Protein AF-A0A5P9J690-F1 (afdb_monomer_lite)

Sequence (125 aa):
MQFLRSREFQKDAHAGKEVNTLTPADIEIADGTVKIDKDRFNFRDVIVASINNDTVKGDGVGGSALFKTREFLTNGRMIQKVYKATFNEEAAVKMNDIGREIVDAGGSVKITSINDMAFRRAFFR

Foldseek 3Di:
DDDDDDPDDPPPPPPDPPQPADELVQWDDDDQKIGHNPDIDGLLFWAEKEWAQQCPDPPQWRAKMKTWGWDQDPVRDIDIDIDIHTHGVNCNVVVVVSQVSSVVSVHHYHYHHDDRVVVCVVRVD

pLDDT: mean 79.37, std 18.01, range [33.75, 93.81]

Secondary structure (DSSP, 8-state):
--------------------EEPGGGEEEETTEEEETTEEEEGGGEEEEEEE----TTSS--EEEEEEEEEEPTTS-EEEEEEEEEE-HHHHHHHHHHHHHHHHTT-EEEEE-S-HHHHHHHH--

Radius of gyration: 19.11 Å; chains: 1; bounding box: 26×69×55 Å

Structure (mmCIF, N/CA/C/O backbone):
data_AF-A0A5P9J690-F1
#
_entry.id   AF-A0A5P9J690-F1
#
loop_
_atom_site.group_PDB
_atom_site.id
_atom_site.type_symbol
_atom_site.label_atom_id
_atom_site.label_alt_id
_atom_site.label_comp_id
_atom_site.label_asym_id
_atom_site.label_entity_id
_atom_site.label_seq_id
_atom_site.pdbx_PDB_ins_code
_atom_site.Cartn_x
_atom_site.Cartn_y
_atom_site.Cartn_z
_atom_site.occupancy
_atom_site.B_iso_or_equiv
_atom_site.auth_seq_id
_atom_site.auth_comp_id
_atom_site.auth_asym_id
_atom_site.auth_atom_id
_atom_site.pdbx_PDB_model_num
ATOM 1 N N . MET A 1 1 ? 0.119 56.457 30.284 1.00 41.34 1 MET A N 1
ATOM 2 C CA . MET A 1 1 ? -0.563 56.133 29.012 1.00 41.34 1 MET A CA 1
ATOM 3 C C . MET A 1 1 ? 0.293 55.142 28.234 1.00 41.34 1 MET A C 1
ATOM 5 O O . MET A 1 1 ? 1.497 55.340 28.225 1.00 41.34 1 MET A O 1
ATOM 9 N N . GLN A 1 2 ? -0.358 54.153 27.598 1.00 46.19 2 GLN A N 1
ATOM 10 C CA . GLN A 1 2 ? 0.151 53.134 26.646 1.00 46.19 2 GLN A CA 1
ATOM 11 C C . GLN A 1 2 ? 0.963 51.979 27.274 1.00 46.19 2 GLN A C 1
ATOM 13 O O . GLN A 1 2 ? 2.082 52.175 27.720 1.00 46.19 2 GLN A O 1
ATOM 18 N N . PHE A 1 3 ? 0.367 50.822 27.595 1.00 39.38 3 PHE A N 1
ATOM 19 C CA . PHE A 1 3 ? -0.167 49.706 26.776 1.00 39.38 3 PHE A CA 1
ATOM 20 C C . PHE A 1 3 ? 0.879 48.826 26.060 1.00 39.38 3 PHE A C 1
ATOM 22 O O . PHE A 1 3 ? 1.486 49.243 25.085 1.00 39.38 3 PHE A O 1
ATOM 29 N N . LEU A 1 4 ? 0.910 47.560 26.515 1.00 43.59 4 LEU A N 1
ATOM 30 C CA . LEU A 1 4 ? 1.039 46.299 25.761 1.00 43.59 4 LEU A CA 1
ATOM 31 C C . LEU A 1 4 ? 2.299 46.066 24.903 1.00 43.59 4 LEU A C 1
ATOM 33 O O . LEU A 1 4 ? 2.483 46.666 23.852 1.00 43.59 4 LEU A O 1
ATOM 37 N N . ARG A 1 5 ? 3.030 44.991 25.216 1.00 43.19 5 ARG A N 1
ATOM 38 C CA . ARG A 1 5 ? 2.822 43.678 24.567 1.00 43.19 5 ARG A CA 1
ATOM 39 C C . ARG A 1 5 ? 3.789 42.650 25.155 1.00 43.19 5 ARG A C 1
ATOM 41 O O . ARG A 1 5 ? 4.985 42.669 24.873 1.00 43.19 5 ARG A O 1
ATOM 48 N N . SER A 1 6 ? 3.237 41.726 25.935 1.00 46.75 6 SER A N 1
ATOM 49 C CA . SER A 1 6 ? 3.821 40.406 26.150 1.00 46.75 6 SER A CA 1
ATOM 50 C C . SER A 1 6 ? 4.118 39.809 24.775 1.00 46.75 6 SER A C 1
ATOM 52 O O . SER A 1 6 ? 3.198 39.600 23.987 1.00 46.75 6 SER A O 1
ATOM 54 N N . ARG A 1 7 ? 5.395 39.607 24.437 1.00 45.12 7 ARG A N 1
ATOM 55 C CA . ARG A 1 7 ? 5.755 38.826 23.252 1.00 45.12 7 ARG A CA 1
ATOM 56 C C . ARG A 1 7 ? 5.465 37.373 23.584 1.00 45.12 7 ARG A C 1
ATOM 58 O O . ARG A 1 7 ? 6.256 36.704 24.242 1.00 45.12 7 ARG A O 1
ATOM 65 N N . GLU A 1 8 ? 4.273 36.952 23.186 1.00 40.25 8 GLU A N 1
ATOM 66 C CA . GLU A 1 8 ? 3.874 35.560 23.113 1.00 40.25 8 GLU A CA 1
ATOM 67 C C . GLU A 1 8 ? 4.949 34.759 22.375 1.00 40.25 8 GLU A C 1
ATOM 69 O O . GLU A 1 8 ? 5.434 35.135 21.306 1.00 40.25 8 GLU A O 1
ATOM 74 N N . PHE A 1 9 ? 5.318 33.646 22.998 1.00 39.66 9 PHE A N 1
ATOM 75 C CA . PHE A 1 9 ? 5.980 32.518 22.375 1.00 39.66 9 PHE A CA 1
ATOM 76 C C . PHE A 1 9 ? 5.156 32.075 21.155 1.00 39.66 9 PHE A C 1
ATOM 78 O O . PHE A 1 9 ? 4.243 31.268 21.286 1.00 39.66 9 PHE A O 1
ATOM 85 N N . GLN A 1 10 ? 5.493 32.544 19.958 1.00 36.06 10 GLN A N 1
ATOM 86 C CA . GLN A 1 10 ? 5.217 31.768 18.754 1.00 36.06 10 GLN A CA 1
ATOM 87 C C . GLN A 1 10 ? 6.458 30.930 18.476 1.00 36.06 10 GLN A C 1
ATOM 89 O O . GLN A 1 10 ? 7.377 31.313 17.760 1.00 36.06 10 GLN A O 1
ATOM 94 N N . LYS A 1 11 ? 6.511 29.773 19.144 1.00 40.69 11 LYS A N 1
ATOM 95 C CA . LYS A 1 11 ? 7.210 28.627 18.575 1.00 40.69 11 LYS A CA 1
ATOM 96 C C . LYS A 1 11 ? 6.406 28.261 17.337 1.00 40.69 11 LYS A C 1
ATOM 98 O O . LYS A 1 11 ? 5.339 27.669 17.475 1.00 40.69 11 LYS A O 1
ATOM 103 N N . ASP A 1 12 ? 6.929 28.588 16.163 1.00 34.69 12 ASP A N 1
ATOM 104 C CA . ASP A 1 12 ? 6.551 27.951 14.905 1.00 34.69 12 ASP A CA 1
ATOM 105 C C . ASP A 1 12 ? 6.934 26.466 14.973 1.00 34.69 12 ASP A C 1
ATOM 107 O O . ASP A 1 12 ? 7.892 25.983 14.370 1.00 34.69 12 ASP A O 1
ATOM 111 N N . ALA A 1 13 ? 6.189 25.720 15.781 1.00 35.06 13 ALA A N 1
ATOM 112 C CA . ALA A 1 13 ? 6.099 24.288 15.676 1.00 35.06 13 ALA A CA 1
ATOM 113 C C . ALA A 1 13 ? 5.139 24.016 14.519 1.00 35.06 13 ALA A C 1
ATOM 115 O O . ALA A 1 13 ? 3.968 23.713 14.724 1.00 35.06 13 ALA A O 1
ATOM 116 N N . HIS A 1 14 ? 5.650 24.055 13.289 1.00 34.34 14 HIS A N 1
ATOM 117 C CA . HIS A 1 14 ? 5.053 23.305 12.181 1.00 34.34 14 HIS A CA 1
ATOM 118 C C . HIS A 1 14 ? 5.256 21.789 12.401 1.00 34.34 14 HIS A C 1
ATOM 120 O O . HIS A 1 14 ? 5.758 21.062 11.547 1.00 34.34 14 HIS A O 1
AT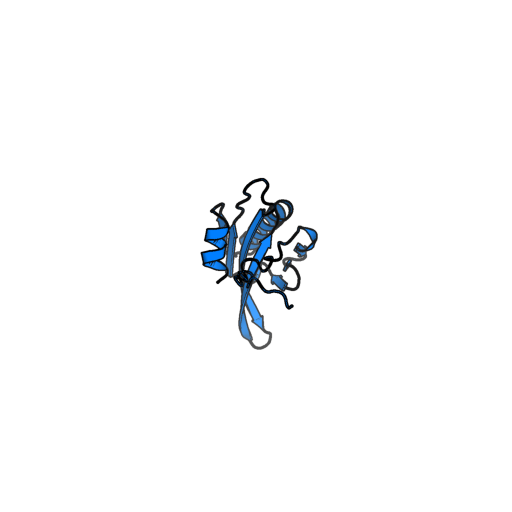OM 126 N N . ALA A 1 15 ? 4.881 21.311 13.588 1.00 38.03 15 ALA A N 1
ATOM 127 C CA . ALA A 1 15 ? 4.658 19.919 13.910 1.00 38.03 15 ALA A CA 1
ATOM 128 C C . ALA A 1 15 ? 3.164 19.669 13.693 1.00 38.03 15 ALA A C 1
ATOM 130 O O . ALA A 1 15 ? 2.344 20.091 14.500 1.00 38.03 15 ALA A O 1
ATOM 131 N N . GLY A 1 16 ? 2.821 19.021 12.582 1.00 33.75 16 GLY A N 1
ATOM 132 C CA . GLY A 1 16 ? 1.442 18.621 12.303 1.00 33.75 16 GLY A CA 1
ATOM 133 C C . GLY A 1 16 ? 0.869 19.187 11.012 1.00 33.75 16 GLY A C 1
ATOM 134 O O . GLY A 1 16 ? -0.242 19.699 11.014 1.00 33.75 16 GLY A O 1
ATOM 135 N N . LYS A 1 17 ? 1.569 19.035 9.877 1.00 35.53 17 LYS A N 1
ATOM 136 C CA . LYS A 1 17 ? 0.802 18.756 8.655 1.00 35.53 17 LYS A CA 1
ATOM 137 C C . LYS A 1 17 ? 0.048 17.461 8.950 1.00 35.53 17 LYS A C 1
ATOM 139 O O . LYS A 1 17 ? 0.706 16.436 9.128 1.00 35.53 17 LYS A O 1
ATOM 144 N N . GLU A 1 18 ? -1.275 17.536 9.083 1.00 44.22 18 GLU A N 1
ATOM 145 C CA . GLU A 1 18 ? -2.149 16.365 9.050 1.00 44.22 18 GLU A CA 1
ATOM 146 C C . GLU A 1 18 ? -1.671 15.487 7.896 1.00 44.22 18 GLU A C 1
ATOM 148 O O . GLU A 1 18 ? -1.675 15.891 6.731 1.00 44.22 18 GLU A O 1
ATOM 153 N N . VAL A 1 19 ? -1.126 14.320 8.227 1.00 52.81 19 VAL A N 1
ATOM 154 C CA . VAL A 1 19 ? -0.877 13.313 7.208 1.00 52.81 19 VAL A CA 1
ATOM 155 C C . VAL A 1 19 ? -2.276 12.853 6.834 1.00 52.81 19 VAL A C 1
ATOM 157 O O . VAL A 1 19 ? -2.941 12.282 7.691 1.00 52.81 19 VAL A O 1
ATOM 160 N N . ASN A 1 20 ? -2.761 13.212 5.641 1.00 67.38 20 ASN A N 1
ATOM 161 C CA . ASN A 1 20 ? -4.094 12.834 5.169 1.00 67.38 20 ASN A CA 1
ATOM 162 C C . ASN A 1 20 ? -4.250 11.314 5.300 1.00 67.38 20 ASN A C 1
ATOM 164 O O . ASN A 1 20 ? -3.698 10.554 4.505 1.00 67.38 20 ASN A O 1
ATOM 168 N N . THR A 1 21 ? -4.942 10.888 6.352 1.00 84.25 21 THR A N 1
ATOM 169 C CA . THR A 1 21 ? -5.159 9.483 6.671 1.00 84.25 21 THR A CA 1
ATOM 170 C C . THR A 1 21 ? -6.305 8.986 5.817 1.00 84.25 21 THR A C 1
ATOM 172 O O . THR A 1 21 ? -7.430 9.459 5.947 1.00 84.25 21 THR A O 1
ATOM 175 N N . LEU A 1 22 ? -6.005 8.036 4.941 1.00 88.00 22 LEU A N 1
ATOM 176 C CA . LEU A 1 22 ? -6.984 7.426 4.059 1.00 88.00 22 LEU A CA 1
ATOM 177 C C . LEU A 1 22 ? -8.040 6.676 4.864 1.00 88.00 22 LEU A C 1
ATOM 179 O O . LEU A 1 22 ? -7.735 5.910 5.783 1.00 88.00 22 LEU A O 1
ATOM 183 N N . THR A 1 23 ? -9.279 6.854 4.445 1.00 89.50 23 THR A N 1
ATOM 184 C CA . THR A 1 23 ? -10.423 6.040 4.834 1.00 89.50 23 THR A CA 1
ATOM 185 C C . THR A 1 23 ? -10.680 4.974 3.765 1.00 89.50 23 THR A C 1
ATOM 187 O O . THR A 1 23 ? -10.127 5.045 2.661 1.00 89.50 23 THR A O 1
ATOM 190 N N . PRO A 1 24 ? -11.551 3.980 4.016 1.00 87.94 24 PRO A N 1
ATOM 191 C CA . PRO A 1 24 ? -11.931 3.027 2.983 1.00 87.94 24 PRO A CA 1
ATOM 192 C C . PRO A 1 24 ? -12.501 3.685 1.722 1.00 87.94 24 PRO A C 1
ATOM 194 O O . PRO A 1 24 ? -12.382 3.101 0.648 1.00 87.94 24 PRO A O 1
ATOM 197 N N . ALA A 1 25 ? -13.119 4.864 1.822 1.00 88.94 25 ALA A N 1
ATOM 198 C CA . ALA A 1 25 ? -13.680 5.568 0.669 1.00 88.94 25 ALA A CA 1
ATOM 199 C C . ALA A 1 25 ? -12.599 6.106 -0.286 1.00 88.94 25 ALA A C 1
ATOM 201 O O . ALA A 1 25 ? -12.855 6.248 -1.478 1.00 88.94 25 ALA A O 1
ATOM 202 N N . ASP A 1 26 ? -11.384 6.334 0.218 1.00 89.50 26 ASP A N 1
ATOM 203 C CA . ASP A 1 26 ? -10.253 6.849 -0.560 1.00 89.50 26 ASP A CA 1
ATOM 204 C C . ASP A 1 26 ? -9.488 5.740 -1.305 1.00 89.50 26 ASP A C 1
ATOM 206 O O . ASP A 1 26 ? -8.519 6.018 -2.016 1.00 89.50 26 ASP A O 1
ATOM 210 N N . ILE A 1 27 ? -9.905 4.480 -1.120 1.00 90.44 27 ILE A N 1
ATOM 211 C CA . ILE A 1 27 ? -9.245 3.287 -1.648 1.00 90.44 27 ILE A CA 1
ATOM 212 C C . ILE A 1 27 ? -10.222 2.495 -2.515 1.00 90.44 27 ILE A C 1
ATOM 214 O O . ILE A 1 27 ? -11.195 1.908 -2.025 1.00 90.44 27 ILE A O 1
ATOM 218 N N . GLU A 1 28 ? -9.909 2.400 -3.799 1.00 92.00 28 GLU A N 1
ATOM 219 C CA . GLU A 1 28 ? -10.665 1.623 -4.778 1.00 92.00 28 GLU A CA 1
ATOM 220 C C . GLU A 1 28 ? -9.768 0.534 -5.373 1.00 92.00 28 GLU A C 1
ATOM 222 O O . GLU A 1 28 ? -8.622 0.789 -5.747 1.00 92.00 28 GLU A O 1
ATOM 227 N N . ILE A 1 29 ? -10.297 -0.688 -5.443 1.00 90.44 29 ILE A N 1
ATOM 228 C CA . ILE A 1 29 ? -9.641 -1.839 -6.063 1.00 90.44 29 ILE A CA 1
ATOM 229 C C . ILE A 1 29 ? -10.565 -2.324 -7.172 1.00 90.44 29 ILE A C 1
ATOM 231 O O . ILE A 1 29 ? -11.700 -2.713 -6.899 1.00 90.44 29 ILE A O 1
ATOM 235 N N . ALA A 1 30 ? -10.093 -2.281 -8.413 1.00 89.75 30 ALA A N 1
ATOM 236 C CA . ALA A 1 30 ? -10.860 -2.712 -9.577 1.00 89.75 30 ALA A CA 1
ATOM 237 C C . ALA A 1 30 ? -9.915 -3.198 -10.677 1.00 89.75 30 ALA A C 1
ATOM 239 O O . ALA A 1 30 ? -8.898 -2.561 -10.938 1.00 89.75 30 ALA A O 1
ATOM 240 N N . ASP A 1 31 ? -10.241 -4.319 -11.323 1.00 88.19 31 ASP A N 1
ATOM 241 C CA . ASP A 1 31 ? -9.539 -4.832 -12.512 1.00 88.19 31 ASP A CA 1
ATOM 242 C C . ASP A 1 31 ? -8.001 -4.869 -12.385 1.00 88.19 31 ASP A C 1
ATOM 244 O O . ASP A 1 31 ? -7.260 -4.431 -13.268 1.00 88.19 31 ASP A O 1
ATOM 248 N N . GLY A 1 32 ? -7.494 -5.353 -11.246 1.00 89.44 32 GLY A N 1
ATOM 249 C CA . GLY A 1 32 ? -6.052 -5.453 -10.980 1.00 89.44 32 GLY A CA 1
ATOM 250 C C . GLY A 1 32 ? -5.340 -4.111 -10.749 1.00 89.44 32 GLY A C 1
ATOM 251 O O . GLY A 1 32 ? -4.107 -4.042 -10.759 1.00 89.44 32 GLY A O 1
ATOM 252 N N . THR A 1 33 ? -6.110 -3.042 -10.561 1.00 90.88 33 THR A N 1
ATOM 253 C CA . THR A 1 33 ? -5.659 -1.689 -10.253 1.00 90.88 33 THR A CA 1
ATOM 254 C C . THR A 1 33 ? -6.023 -1.320 -8.817 1.00 90.88 33 THR A C 1
ATOM 256 O O . THR A 1 33 ? -7.136 -1.587 -8.367 1.00 90.88 33 THR A O 1
ATOM 259 N N . VAL A 1 34 ? -5.122 -0.600 -8.147 1.00 90.81 34 VAL A N 1
ATOM 260 C CA . VAL A 1 34 ? -5.421 0.170 -6.936 1.00 90.81 34 VAL A CA 1
ATOM 261 C C . VAL A 1 34 ? -5.456 1.652 -7.266 1.00 90.81 34 VAL A C 1
ATOM 263 O O . VAL A 1 34 ? -4.549 2.175 -7.923 1.00 90.81 34 VAL A O 1
ATOM 266 N N . LYS A 1 35 ? -6.473 2.338 -6.759 1.00 90.38 35 LYS A N 1
ATOM 267 C CA . LYS A 1 35 ? -6.500 3.790 -6.650 1.00 90.38 35 LYS A CA 1
ATOM 268 C C . LYS A 1 35 ? -6.470 4.181 -5.177 1.00 90.38 35 LYS A C 1
ATOM 270 O O . LYS A 1 35 ? -7.263 3.679 -4.384 1.00 90.38 35 LYS A O 1
ATOM 275 N N . ILE A 1 36 ? -5.538 5.063 -4.842 1.00 85.88 36 ILE A N 1
ATOM 276 C CA . ILE A 1 36 ? -5.351 5.645 -3.518 1.00 85.88 36 ILE A CA 1
ATOM 277 C C . ILE A 1 36 ? -5.403 7.163 -3.690 1.00 85.88 36 ILE A C 1
ATOM 279 O O . ILE A 1 36 ? -4.500 7.737 -4.299 1.00 85.88 36 ILE A O 1
ATOM 283 N N . ASP A 1 37 ? -6.451 7.812 -3.181 1.00 80.50 37 ASP A N 1
ATOM 284 C CA . ASP A 1 37 ? -6.715 9.240 -3.420 1.00 80.50 37 ASP A CA 1
ATOM 285 C C . ASP A 1 37 ? -6.671 9.580 -4.934 1.00 80.50 37 ASP A C 1
ATOM 287 O O . ASP A 1 37 ? -7.526 9.132 -5.709 1.00 80.50 37 ASP A O 1
ATOM 291 N N . LYS A 1 38 ? -5.666 10.342 -5.387 1.00 78.81 38 LYS A N 1
ATOM 292 C CA . LYS A 1 38 ? -5.478 10.743 -6.795 1.00 78.81 38 LYS A CA 1
ATOM 293 C C . LYS A 1 38 ? -4.544 9.824 -7.571 1.00 78.81 38 LYS A C 1
ATOM 295 O O . LYS A 1 38 ? -4.469 9.925 -8.796 1.00 78.81 38 LYS A O 1
ATOM 300 N N . ASP A 1 39 ? -3.836 8.952 -6.871 1.00 84.31 39 ASP A N 1
ATOM 301 C CA . ASP A 1 39 ? -2.830 8.080 -7.441 1.00 84.31 39 ASP A CA 1
ATOM 302 C C . ASP A 1 39 ? -3.422 6.726 -7.823 1.00 84.31 39 ASP A C 1
ATOM 304 O O . ASP A 1 39 ? -4.295 6.183 -7.148 1.00 84.31 39 ASP A O 1
ATOM 308 N N . ARG A 1 40 ? -2.932 6.162 -8.927 1.00 89.38 40 ARG A N 1
ATOM 309 C CA . ARG A 1 40 ? -3.369 4.871 -9.457 1.00 89.38 40 ARG A CA 1
ATOM 310 C C . ARG A 1 40 ? -2.161 4.055 -9.896 1.00 89.38 40 ARG A C 1
ATOM 312 O O . ARG A 1 40 ? -1.286 4.593 -10.571 1.00 89.38 40 ARG A O 1
ATOM 319 N N . PHE A 1 41 ? -2.151 2.766 -9.572 1.00 89.19 41 PHE A N 1
ATOM 320 C CA . PHE A 1 41 ? -1.154 1.812 -10.060 1.00 89.19 41 PHE A CA 1
ATOM 321 C C . PHE A 1 41 ? -1.754 0.411 -10.236 1.00 89.19 41 PHE A C 1
ATOM 323 O O . PHE A 1 41 ? -2.742 0.068 -9.589 1.00 89.19 41 PHE A O 1
ATOM 330 N N . ASN A 1 42 ? -1.160 -0.412 -11.106 1.00 91.62 42 ASN A N 1
ATOM 331 C CA . ASN A 1 42 ? -1.543 -1.820 -11.233 1.00 91.62 42 ASN A CA 1
ATOM 332 C C . ASN A 1 42 ? -0.765 -2.680 -10.236 1.00 91.62 42 ASN A C 1
ATOM 334 O O . ASN A 1 42 ? 0.414 -2.424 -9.986 1.00 91.62 42 ASN A O 1
ATOM 338 N N . PHE A 1 43 ? -1.374 -3.757 -9.737 1.00 91.56 43 PHE A N 1
ATOM 339 C CA . PHE A 1 43 ? -0.698 -4.707 -8.844 1.00 91.56 43 PHE A CA 1
ATOM 340 C C . PHE A 1 43 ? 0.566 -5.309 -9.465 1.00 91.56 43 PHE A C 1
ATOM 342 O O . PHE A 1 43 ? 1.595 -5.413 -8.804 1.00 91.56 43 PHE A O 1
ATOM 349 N N . ARG A 1 44 ? 0.516 -5.619 -10.766 1.00 90.31 44 ARG A N 1
ATOM 350 C CA . ARG A 1 44 ? 1.644 -6.175 -11.535 1.00 90.31 44 ARG A CA 1
ATOM 351 C C . ARG A 1 44 ? 2.834 -5.226 -11.657 1.00 90.31 44 ARG A C 1
ATOM 353 O O . ARG A 1 44 ? 3.950 -5.672 -11.902 1.00 90.31 44 ARG A O 1
ATOM 360 N N . ASP A 1 45 ? 2.595 -3.930 -11.486 1.00 90.62 45 ASP A N 1
ATOM 361 C CA . ASP A 1 45 ? 3.640 -2.916 -11.563 1.00 90.62 45 ASP A CA 1
ATOM 362 C C . ASP A 1 45 ? 4.337 -2.731 -10.207 1.00 90.62 45 ASP A C 1
ATOM 364 O O . ASP A 1 45 ? 5.354 -2.042 -10.125 1.00 90.62 45 ASP A O 1
ATOM 368 N N . VAL A 1 46 ? 3.827 -3.324 -9.121 1.00 92.62 46 VAL A N 1
ATOM 369 C CA . VAL A 1 46 ? 4.416 -3.192 -7.785 1.00 92.62 46 VAL A CA 1
ATOM 370 C C . VAL A 1 46 ? 5.686 -4.038 -7.680 1.00 92.62 46 VAL A C 1
ATOM 372 O O . VAL A 1 46 ? 5.658 -5.262 -7.742 1.00 92.62 46 VAL A O 1
ATOM 375 N N . ILE A 1 47 ? 6.822 -3.374 -7.455 1.00 90.06 47 ILE A N 1
ATOM 376 C CA . ILE A 1 47 ? 8.109 -4.028 -7.187 1.00 90.06 47 ILE A CA 1
ATOM 377 C C . ILE A 1 47 ? 8.152 -4.505 -5.731 1.00 90.06 47 ILE A C 1
ATOM 379 O O . ILE A 1 47 ? 8.496 -5.649 -5.449 1.00 90.06 47 ILE A O 1
ATOM 383 N N . VAL A 1 48 ? 7.851 -3.590 -4.807 1.00 92.56 48 VAL A N 1
ATOM 384 C CA . VAL A 1 48 ? 7.874 -3.813 -3.358 1.00 92.56 48 VAL A CA 1
ATOM 385 C C . VAL A 1 48 ? 6.747 -3.014 -2.722 1.00 92.56 48 VAL A C 1
ATOM 387 O O . VAL A 1 48 ? 6.603 -1.823 -3.005 1.00 92.56 48 VAL A O 1
ATOM 390 N N . ALA A 1 49 ? 6.015 -3.641 -1.808 1.00 93.50 49 ALA A N 1
ATOM 391 C CA . ALA A 1 49 ? 5.122 -2.975 -0.876 1.00 93.50 49 ALA A CA 1
ATOM 392 C C . ALA A 1 49 ? 5.533 -3.271 0.571 1.00 93.50 49 ALA A C 1
ATOM 394 O O . ALA A 1 49 ? 5.844 -4.407 0.929 1.00 93.50 49 ALA A O 1
ATOM 395 N N . SER A 1 50 ? 5.496 -2.245 1.410 1.00 93.81 50 SER A N 1
ATOM 396 C CA . SER A 1 50 ? 5.649 -2.359 2.858 1.00 93.81 50 SER A CA 1
ATOM 397 C C . SER A 1 50 ? 4.395 -1.795 3.501 1.00 93.81 50 SER A C 1
ATOM 399 O O . SER A 1 50 ? 4.106 -0.614 3.324 1.00 93.81 50 SER A O 1
ATOM 401 N N . ILE A 1 51 ? 3.662 -2.625 4.232 1.00 93.19 51 ILE A N 1
ATOM 402 C CA . ILE A 1 51 ? 2.401 -2.263 4.879 1.00 93.19 51 ILE A CA 1
ATOM 403 C C . ILE A 1 51 ? 2.588 -2.456 6.378 1.00 93.19 51 ILE A C 1
ATOM 405 O O . ILE A 1 51 ? 2.944 -3.542 6.831 1.00 93.19 51 ILE A O 1
ATOM 409 N N . ASN A 1 52 ? 2.386 -1.394 7.145 1.00 90.88 52 ASN A N 1
ATOM 410 C CA . ASN A 1 52 ? 2.486 -1.406 8.590 1.00 90.88 52 ASN A CA 1
ATOM 411 C C . ASN A 1 52 ? 1.107 -1.203 9.204 1.00 90.88 52 ASN A C 1
ATOM 413 O O . ASN A 1 52 ? 0.603 -0.088 9.176 1.00 90.88 52 ASN A O 1
ATOM 417 N N . ASN A 1 53 ? 0.534 -2.258 9.773 1.00 85.94 53 ASN A N 1
ATOM 418 C CA . ASN A 1 53 ? -0.767 -2.250 10.442 1.00 85.94 53 ASN A CA 1
ATOM 419 C C . ASN A 1 53 ? -0.596 -1.992 11.943 1.00 85.94 53 ASN A C 1
ATOM 421 O O . ASN A 1 53 ? -1.017 -2.802 12.772 1.00 85.94 53 ASN A O 1
ATOM 425 N N . ASP A 1 54 ? 0.123 -0.935 12.307 1.00 76.44 54 ASP A N 1
ATOM 426 C CA . ASP A 1 54 ? 0.225 -0.544 13.710 1.00 76.44 54 ASP A CA 1
ATOM 427 C C . ASP A 1 54 ? -1.025 0.221 14.107 1.00 76.44 54 ASP A C 1
ATOM 429 O O . ASP A 1 54 ? -1.126 1.434 13.958 1.00 76.44 54 ASP A O 1
ATOM 433 N N . THR A 1 55 ? -1.998 -0.556 14.556 1.00 62.75 55 THR A N 1
ATOM 434 C CA . THR A 1 55 ? -3.254 -0.089 15.113 1.00 62.75 55 THR A CA 1
ATOM 435 C C . THR A 1 55 ? -3.040 0.094 16.614 1.00 62.75 55 THR A C 1
ATOM 437 O O . THR A 1 55 ? -3.317 -0.822 17.403 1.00 62.75 55 THR A O 1
ATOM 440 N N . VAL A 1 56 ? -2.507 1.237 17.052 1.00 62.50 56 VAL A N 1
ATOM 441 C CA . VAL A 1 56 ? -2.593 1.567 18.479 1.00 62.50 56 VAL A CA 1
ATOM 442 C C . VAL A 1 56 ? -4.048 1.921 18.746 1.00 62.50 56 VAL A C 1
ATOM 444 O O . VAL A 1 56 ? -4.493 3.039 18.517 1.00 62.50 56 VAL A O 1
ATOM 447 N N . LYS A 1 57 ? -4.800 0.920 19.208 1.00 54.12 57 LYS A N 1
ATOM 448 C CA . LYS A 1 57 ? -6.247 1.000 19.409 1.00 54.12 57 LYS A CA 1
ATOM 449 C C . LYS A 1 57 ? -6.649 2.327 20.067 1.00 54.12 57 LYS A C 1
ATOM 451 O O . LYS A 1 57 ? -6.319 2.559 21.232 1.00 54.12 57 LYS A O 1
ATOM 456 N N . GLY A 1 58 ? -7.407 3.147 19.338 1.00 57.69 58 GLY A N 1
ATOM 457 C CA . GLY A 1 58 ? -7.966 4.409 19.837 1.00 57.69 58 GLY A CA 1
ATOM 458 C C . GLY A 1 58 ? -7.215 5.693 19.461 1.00 57.69 58 GLY A C 1
ATOM 459 O O . GLY A 1 58 ? -7.644 6.760 19.895 1.00 57.69 58 GLY A O 1
ATOM 460 N N . ASP A 1 59 ? -6.149 5.631 18.656 1.00 65.62 59 ASP A N 1
ATOM 461 C CA . ASP A 1 59 ? -5.488 6.823 18.094 1.00 65.62 59 ASP A CA 1
ATOM 462 C C . ASP A 1 59 ? -6.036 7.249 16.712 1.00 65.62 59 ASP A C 1
ATOM 464 O O . ASP A 1 59 ? -5.686 8.316 16.201 1.00 65.62 59 ASP A O 1
ATOM 468 N N . GLY A 1 60 ? -6.929 6.439 16.127 1.00 67.38 60 GLY A N 1
ATOM 469 C CA . GLY A 1 60 ? -7.570 6.687 14.832 1.00 67.38 60 GLY A CA 1
ATOM 470 C C . GLY A 1 60 ? -6.695 6.365 13.615 1.00 67.38 60 GLY A C 1
ATOM 471 O O . GLY A 1 60 ? -7.149 6.543 12.481 1.00 67.38 60 GLY A O 1
ATOM 472 N N . VAL A 1 61 ? -5.469 5.874 13.818 1.00 75.00 61 VAL A N 1
ATOM 473 C CA . VAL A 1 61 ? -4.535 5.478 12.762 1.00 75.00 61 VAL A CA 1
ATOM 474 C C . VAL A 1 61 ? -4.505 3.953 12.686 1.00 75.00 61 VAL A C 1
ATOM 476 O O . VAL A 1 61 ? -4.187 3.252 13.638 1.00 75.00 61 VAL A O 1
ATOM 479 N N . GLY A 1 62 ? -4.852 3.419 11.520 1.00 79.06 62 GLY A N 1
ATOM 480 C CA . GLY A 1 62 ? -4.775 1.988 11.237 1.00 79.06 62 GLY A CA 1
ATOM 481 C C . GLY A 1 62 ? -3.421 1.548 10.705 1.00 79.06 62 GLY A C 1
ATOM 482 O O . GLY A 1 62 ? -3.132 0.351 10.702 1.00 79.06 62 GLY A O 1
ATOM 483 N N . GLY A 1 63 ? -2.605 2.501 10.245 1.00 89.12 63 GLY A N 1
ATOM 484 C CA . GLY A 1 63 ? -1.249 2.231 9.812 1.00 89.12 63 GLY A CA 1
ATOM 485 C C . GLY A 1 63 ? -0.718 3.139 8.711 1.00 89.12 63 GLY A C 1
ATOM 486 O O . GLY A 1 63 ? -1.262 4.203 8.400 1.00 89.12 63 GLY A O 1
ATOM 487 N N . SER A 1 64 ? 0.367 2.668 8.102 1.00 90.69 64 SER A N 1
ATOM 488 C CA . SER A 1 64 ? 1.061 3.321 6.995 1.00 90.69 64 SER A CA 1
ATOM 489 C C . SER A 1 64 ? 1.497 2.308 5.944 1.00 90.69 64 SER A C 1
ATOM 491 O O . SER A 1 64 ? 1.911 1.198 6.266 1.00 90.69 64 SER A O 1
ATOM 493 N N . ALA A 1 65 ? 1.472 2.699 4.676 1.00 91.75 65 ALA A N 1
ATOM 494 C CA . ALA A 1 65 ? 1.942 1.887 3.565 1.00 91.75 65 ALA A CA 1
ATOM 495 C C . ALA A 1 65 ? 2.915 2.665 2.676 1.00 91.75 65 ALA A C 1
ATOM 497 O O . ALA A 1 65 ? 2.803 3.880 2.496 1.00 91.75 65 ALA A O 1
ATOM 498 N N . LEU A 1 66 ? 3.866 1.934 2.099 1.00 92.38 66 LEU A N 1
ATOM 499 C CA . LEU A 1 66 ? 4.721 2.386 1.012 1.00 92.38 66 LEU A CA 1
ATOM 500 C C . LEU A 1 66 ? 4.637 1.383 -0.135 1.00 92.38 66 LEU A C 1
ATOM 502 O O . LEU A 1 66 ? 4.894 0.198 0.067 1.00 92.38 66 LEU A O 1
ATOM 506 N N . PHE A 1 67 ? 4.364 1.871 -1.340 1.00 92.00 67 PHE A N 1
ATOM 507 C CA . PHE A 1 67 ? 4.366 1.080 -2.567 1.00 92.00 67 PHE A CA 1
ATOM 508 C C . PHE A 1 67 ? 5.411 1.640 -3.518 1.00 92.00 67 PHE A C 1
ATOM 510 O O . PHE A 1 67 ? 5.396 2.825 -3.844 1.00 92.00 67 PHE A O 1
ATOM 517 N N . LYS A 1 68 ? 6.323 0.794 -3.986 1.00 92.12 68 LYS A N 1
ATOM 518 C CA . LYS A 1 68 ? 7.259 1.129 -5.054 1.00 92.12 68 LYS A CA 1
ATOM 519 C C . LYS A 1 68 ? 6.819 0.420 -6.323 1.00 92.12 68 LYS A C 1
ATOM 521 O O . LYS A 1 68 ? 6.833 -0.808 -6.364 1.00 92.12 68 LYS A O 1
ATOM 526 N N . THR A 1 69 ? 6.484 1.183 -7.356 1.00 91.75 69 THR A N 1
ATOM 527 C CA . THR A 1 69 ? 5.994 0.654 -8.632 1.00 91.75 69 THR A CA 1
ATOM 528 C C . THR A 1 69 ? 6.973 0.906 -9.771 1.00 91.75 69 THR A C 1
ATOM 530 O O . THR A 1 69 ? 7.906 1.712 -9.665 1.00 9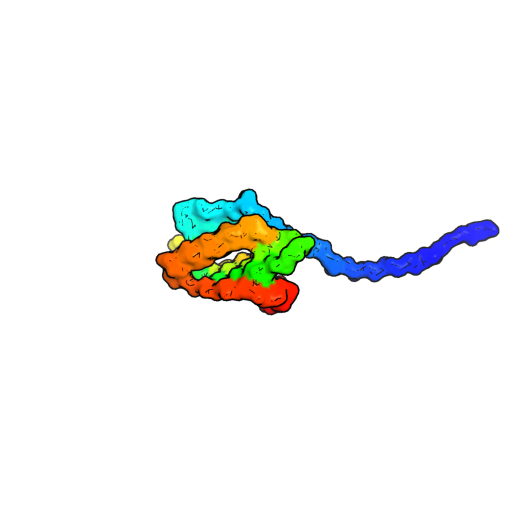1.75 69 THR A O 1
ATOM 533 N N . ARG A 1 70 ? 6.766 0.185 -10.869 1.00 91.38 70 ARG A N 1
ATOM 534 C CA . ARG A 1 70 ? 7.492 0.278 -12.127 1.00 91.38 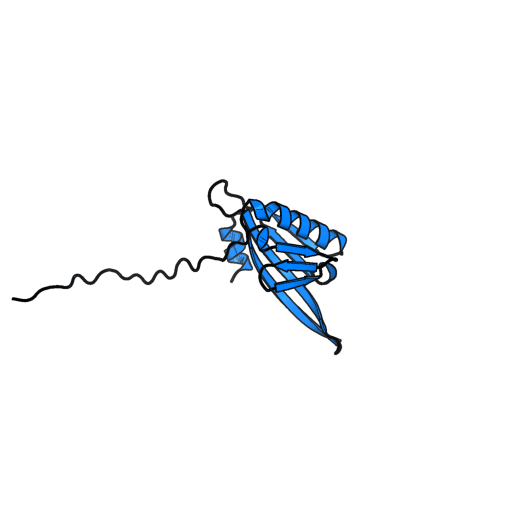70 ARG A CA 1
ATOM 535 C C . ARG A 1 70 ? 6.492 0.283 -13.270 1.00 91.38 70 ARG A C 1
ATOM 537 O O . ARG A 1 70 ? 5.951 -0.755 -13.617 1.00 91.38 70 ARG A O 1
ATOM 544 N N . GLU A 1 71 ? 6.314 1.439 -13.884 1.00 85.12 71 GLU A N 1
ATOM 545 C CA . GLU A 1 71 ? 5.442 1.600 -15.041 1.00 85.12 71 GLU A CA 1
ATOM 546 C C . GLU A 1 71 ? 6.276 1.643 -16.322 1.00 85.12 71 GLU A C 1
ATOM 548 O O . GLU A 1 71 ?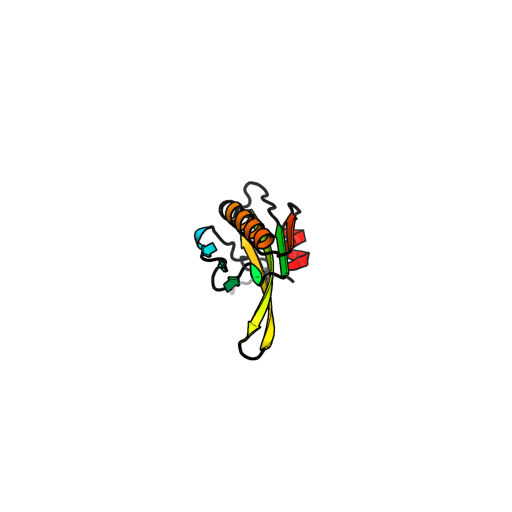 7.279 2.363 -16.406 1.00 85.12 71 GLU A O 1
ATOM 553 N N . PHE A 1 72 ? 5.856 0.883 -17.331 1.00 81.56 72 PHE A N 1
ATOM 554 C CA . PHE A 1 72 ? 6.440 0.927 -18.668 1.00 81.56 72 PHE A CA 1
ATOM 555 C C . PHE A 1 72 ? 5.622 1.863 -19.553 1.00 81.56 72 PHE A C 1
ATOM 557 O O . PHE A 1 72 ? 4.425 1.673 -19.757 1.00 81.56 72 PHE A O 1
ATOM 564 N N . LEU A 1 73 ? 6.280 2.883 -20.089 1.00 81.69 73 LEU A N 1
ATOM 565 C CA . LEU A 1 73 ? 5.698 3.795 -21.060 1.00 81.69 73 LEU A CA 1
ATOM 566 C C . LEU A 1 73 ? 5.727 3.180 -22.461 1.00 81.69 73 LEU A C 1
ATOM 568 O O . LEU A 1 73 ? 6.613 2.397 -22.807 1.00 81.69 73 LEU A O 1
ATOM 572 N N . THR A 1 74 ? 4.812 3.628 -23.316 1.00 80.06 74 THR A N 1
ATOM 573 C CA . THR A 1 74 ? 4.685 3.214 -24.726 1.00 80.06 74 THR A CA 1
ATOM 574 C C . THR A 1 74 ? 5.932 3.474 -25.576 1.00 80.06 74 THR A C 1
ATOM 576 O O . THR A 1 74 ? 6.078 2.885 -26.639 1.00 80.06 74 THR A O 1
ATOM 579 N N . ASN A 1 75 ? 6.857 4.318 -25.115 1.00 87.06 75 ASN A N 1
ATOM 580 C CA . ASN A 1 75 ? 8.148 4.570 -25.762 1.00 87.06 75 ASN A CA 1
ATOM 581 C C . ASN A 1 75 ? 9.289 3.680 -25.227 1.00 87.06 75 ASN A C 1
ATOM 583 O O . ASN A 1 75 ? 10.459 3.995 -25.439 1.00 87.06 75 ASN A O 1
ATOM 587 N N . GLY A 1 76 ? 8.972 2.618 -24.479 1.00 80.62 76 GLY A N 1
ATOM 588 C CA . GLY A 1 76 ? 9.952 1.702 -23.890 1.00 80.62 76 GLY A CA 1
ATOM 589 C C . GLY A 1 76 ? 10.698 2.268 -22.678 1.00 80.62 76 GLY A C 1
ATOM 590 O O . GLY A 1 76 ? 11.573 1.599 -22.129 1.00 80.62 76 GLY A O 1
ATOM 591 N N . ARG A 1 77 ? 10.374 3.490 -22.231 1.00 83.81 77 ARG A N 1
ATOM 592 C CA . ARG A 1 77 ? 10.944 4.058 -21.004 1.00 83.81 77 ARG A CA 1
ATOM 593 C C . ARG A 1 77 ? 10.234 3.485 -19.787 1.00 83.81 77 ARG A C 1
ATOM 595 O O . ARG A 1 77 ? 9.032 3.254 -19.796 1.00 83.81 77 ARG A O 1
ATOM 602 N N . MET A 1 78 ? 10.991 3.315 -18.717 1.00 88.62 78 MET A N 1
ATOM 603 C CA . MET A 1 78 ? 10.497 2.823 -17.440 1.00 88.62 78 MET A CA 1
ATOM 604 C C . MET A 1 78 ? 10.496 3.965 -16.424 1.00 88.62 78 MET A C 1
ATOM 606 O O . MET A 1 78 ? 11.511 4.647 -16.267 1.00 88.62 78 MET A O 1
ATOM 610 N N . ILE A 1 79 ? 9.382 4.155 -15.720 1.00 89.56 79 ILE A N 1
ATOM 611 C CA . ILE A 1 79 ? 9.256 5.114 -14.619 1.00 89.56 79 ILE A CA 1
ATOM 612 C C . ILE A 1 79 ? 9.073 4.342 -13.318 1.00 89.56 79 ILE A C 1
ATOM 614 O O . ILE A 1 79 ? 8.255 3.431 -13.234 1.00 89.56 79 ILE A O 1
ATOM 618 N N . GLN A 1 80 ? 9.832 4.722 -12.292 1.00 91.06 80 GLN A N 1
ATOM 619 C CA . GLN A 1 80 ? 9.585 4.263 -10.930 1.00 91.06 80 GLN A CA 1
ATOM 620 C C . GLN A 1 80 ? 8.821 5.332 -10.164 1.00 91.06 80 GLN A C 1
ATOM 622 O O . GLN A 1 80 ? 9.228 6.495 -10.164 1.00 91.06 80 GLN A O 1
ATOM 627 N N . LYS A 1 81 ? 7.749 4.925 -9.487 1.00 89.75 81 LYS A N 1
ATOM 628 C CA . LYS A 1 81 ? 7.005 5.786 -8.567 1.00 89.75 81 LYS A CA 1
ATOM 629 C C . LYS A 1 81 ? 7.019 5.180 -7.174 1.00 89.75 81 LYS A C 1
ATOM 631 O O . LYS A 1 81 ? 7.144 3.967 -7.002 1.00 89.75 81 LYS A O 1
ATOM 636 N N . VAL A 1 82 ? 6.951 6.053 -6.177 1.00 89.88 82 VAL A N 1
ATOM 637 C CA . VAL A 1 82 ? 6.864 5.672 -4.770 1.00 89.88 82 VAL A CA 1
ATOM 638 C C . VAL A 1 82 ? 5.631 6.342 -4.198 1.00 89.88 82 VAL A C 1
ATOM 640 O O . VAL A 1 82 ? 5.580 7.566 -4.117 1.00 89.88 82 VAL A O 1
ATOM 643 N N . TYR A 1 83 ? 4.667 5.529 -3.795 1.00 87.62 83 TYR A N 1
ATOM 644 C CA . TYR A 1 83 ? 3.454 5.956 -3.121 1.00 87.62 83 TYR A CA 1
ATOM 645 C C . TYR A 1 83 ? 3.620 5.735 -1.629 1.00 87.62 83 TYR A C 1
ATOM 647 O O . TYR A 1 83 ? 4.141 4.702 -1.206 1.00 87.62 83 TYR A O 1
ATOM 655 N N . LYS A 1 84 ? 3.201 6.715 -0.836 1.00 88.50 84 LYS A N 1
ATOM 656 C CA . LYS A 1 84 ? 3.273 6.681 0.623 1.00 88.50 84 LYS A CA 1
ATOM 657 C C . LYS A 1 84 ? 1.929 7.148 1.156 1.00 88.50 84 LYS A C 1
ATOM 659 O O . LYS A 1 84 ? 1.461 8.205 0.746 1.00 88.50 84 LYS A O 1
ATOM 664 N N . ALA A 1 85 ? 1.326 6.378 2.046 1.00 88.38 85 ALA A N 1
ATOM 665 C CA . ALA A 1 85 ? -0.005 6.665 2.559 1.00 88.38 85 ALA A CA 1
ATOM 666 C C . ALA A 1 85 ? -0.130 6.285 4.032 1.00 88.38 85 ALA A C 1
ATOM 668 O O . ALA A 1 85 ? 0.375 5.239 4.432 1.00 88.38 85 ALA A O 1
ATOM 669 N N . THR A 1 86 ? -0.824 7.100 4.820 1.00 89.62 86 THR A N 1
ATOM 670 C CA . THR A 1 86 ? -1.371 6.682 6.119 1.00 89.62 86 THR A CA 1
ATOM 671 C C . THR A 1 86 ? -2.824 6.281 5.934 1.00 89.62 86 THR A C 1
ATOM 673 O O . THR A 1 86 ? -3.486 6.784 5.031 1.00 89.62 86 THR A O 1
ATOM 676 N N . PHE A 1 87 ? -3.334 5.374 6.755 1.00 88.88 87 PHE A N 1
ATOM 677 C CA . PHE A 1 87 ? -4.712 4.895 6.665 1.00 88.88 87 PHE A CA 1
ATOM 678 C C . PHE A 1 87 ? -5.300 4.661 8.057 1.00 88.88 87 PHE A C 1
ATOM 680 O O . PHE A 1 87 ? -4.552 4.457 9.012 1.00 88.88 87 PHE A O 1
ATOM 687 N N . ASN A 1 88 ? -6.622 4.759 8.194 1.00 88.31 88 ASN A N 1
ATOM 688 C CA . ASN A 1 88 ? -7.326 4.554 9.462 1.00 88.31 88 ASN A CA 1
ATOM 689 C C . ASN A 1 88 ? -7.574 3.056 9.733 1.00 88.31 88 ASN A C 1
ATOM 691 O O . ASN A 1 88 ? -7.300 2.204 8.884 1.00 88.31 88 ASN A O 1
ATOM 695 N N . GLU A 1 89 ? -8.083 2.724 10.923 1.00 85.19 89 GLU A N 1
ATOM 696 C CA . GLU A 1 89 ? -8.326 1.327 11.326 1.00 85.19 89 GLU A CA 1
ATOM 697 C C . GLU A 1 89 ? -9.257 0.586 10.345 1.00 85.19 89 GLU A C 1
ATOM 699 O O . GLU A 1 89 ? -9.028 -0.579 10.027 1.00 85.19 89 GLU A O 1
ATOM 704 N N . GLU A 1 90 ? -10.264 1.268 9.797 1.00 86.62 90 GLU A N 1
ATOM 705 C CA . GLU A 1 90 ? -11.205 0.683 8.835 1.00 86.62 90 GLU A CA 1
ATOM 706 C C . GLU A 1 90 ? -10.536 0.364 7.487 1.00 86.62 90 GLU A C 1
ATOM 708 O O . GLU A 1 90 ? -10.814 -0.658 6.857 1.00 86.62 90 GLU A O 1
ATOM 713 N N . ALA A 1 91 ? -9.622 1.225 7.040 1.00 88.69 91 ALA A N 1
ATOM 714 C CA . ALA A 1 91 ? -8.874 1.066 5.799 1.00 88.69 91 ALA A CA 1
ATOM 715 C C . ALA A 1 91 ? -7.754 0.017 5.901 1.00 88.69 91 ALA A C 1
ATOM 717 O O . ALA A 1 91 ? -7.294 -0.481 4.870 1.00 88.69 91 ALA A O 1
ATOM 718 N N . ALA A 1 92 ? -7.351 -0.383 7.113 1.00 88.12 92 ALA A N 1
ATOM 719 C CA . ALA A 1 92 ? -6.336 -1.417 7.321 1.00 88.12 92 ALA A CA 1
ATOM 720 C C . ALA A 1 92 ? -6.725 -2.761 6.685 1.00 88.12 92 ALA A C 1
ATOM 722 O O . ALA A 1 92 ? -5.875 -3.471 6.144 1.00 88.12 92 ALA A O 1
ATOM 723 N N . VAL A 1 93 ? -8.021 -3.097 6.680 1.00 87.62 93 VAL A N 1
ATOM 724 C CA . VAL A 1 93 ? -8.521 -4.311 6.016 1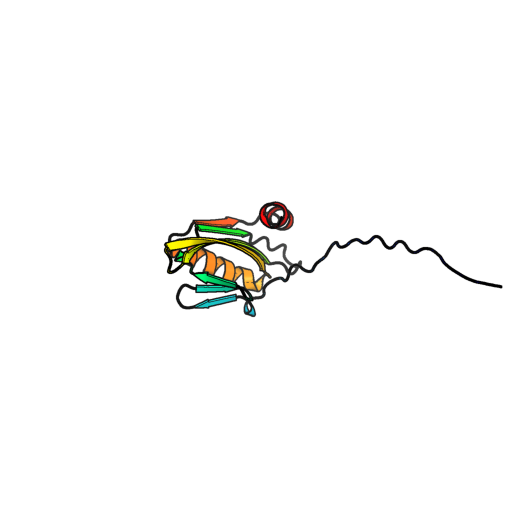.00 87.62 93 VAL A CA 1
ATOM 725 C C . VAL A 1 93 ? -8.272 -4.240 4.509 1.00 87.62 93 VAL A C 1
ATOM 727 O O . VAL A 1 93 ? -7.670 -5.155 3.952 1.00 87.62 93 VAL A O 1
ATOM 730 N N . LYS A 1 94 ? -8.617 -3.115 3.868 1.00 90.12 94 LYS A N 1
ATOM 731 C CA . LYS A 1 94 ? -8.357 -2.909 2.435 1.00 90.12 94 LYS A CA 1
ATOM 732 C C . LYS A 1 94 ? -6.869 -2.968 2.100 1.00 90.12 94 LYS A C 1
ATOM 734 O O . LYS A 1 94 ? -6.505 -3.493 1.054 1.00 90.12 94 LYS A O 1
ATOM 739 N N . MET A 1 95 ? -6.000 -2.465 2.978 1.00 91.25 95 MET A N 1
ATOM 740 C CA . MET A 1 95 ? -4.550 -2.549 2.775 1.00 91.25 95 MET A CA 1
ATOM 741 C C . MET A 1 95 ? -4.039 -3.989 2.829 1.00 91.25 95 MET A C 1
ATOM 743 O O . MET A 1 95 ? -3.169 -4.357 2.041 1.00 91.25 95 MET A O 1
ATOM 747 N N . ASN A 1 96 ? -4.606 -4.831 3.694 1.00 90.19 96 ASN A N 1
ATOM 748 C CA . ASN A 1 96 ? -4.287 -6.257 3.699 1.00 90.19 96 ASN A CA 1
ATOM 749 C C . ASN A 1 96 ? -4.722 -6.949 2.404 1.00 90.19 96 ASN A C 1
ATOM 751 O O . ASN A 1 96 ? -3.959 -7.754 1.870 1.00 90.19 96 ASN A O 1
ATOM 755 N N . ASP A 1 97 ? -5.900 -6.612 1.879 1.00 92.25 97 ASP A N 1
ATOM 756 C CA . ASP A 1 97 ? -6.387 -7.160 0.610 1.00 92.25 97 ASP A CA 1
ATOM 757 C C . ASP A 1 97 ? -5.514 -6.704 -0.567 1.00 92.25 97 ASP A C 1
ATOM 759 O O . ASP A 1 97 ? -5.066 -7.536 -1.350 1.00 92.25 97 ASP A O 1
ATOM 763 N N . ILE A 1 98 ? -5.142 -5.418 -0.618 1.00 92.00 98 ILE A N 1
ATOM 764 C CA . ILE A 1 98 ? -4.139 -4.896 -1.563 1.00 92.00 98 ILE A CA 1
ATOM 765 C C . ILE A 1 98 ? -2.834 -5.690 -1.460 1.00 92.00 98 ILE A C 1
ATOM 767 O O . ILE A 1 98 ? -2.258 -6.068 -2.476 1.00 92.00 98 ILE A O 1
ATOM 771 N N . GLY A 1 99 ? -2.360 -5.958 -0.242 1.00 92.06 99 GLY A N 1
ATOM 772 C CA . GLY A 1 99 ? -1.154 -6.747 -0.017 1.00 92.06 99 GLY A CA 1
ATOM 773 C C . GLY A 1 99 ? -1.245 -8.156 -0.611 1.00 92.06 99 GLY A C 1
ATOM 774 O O . GLY A 1 99 ? -0.292 -8.606 -1.241 1.00 92.06 99 GLY A O 1
ATOM 775 N N . ARG A 1 100 ? -2.385 -8.838 -0.454 1.00 92.25 100 ARG A N 1
ATOM 776 C CA . ARG A 1 100 ? -2.611 -10.173 -1.035 1.00 92.25 100 ARG A CA 1
ATOM 777 C C . ARG A 1 100 ? -2.624 -10.134 -2.559 1.00 92.25 100 ARG A C 1
ATOM 779 O O . ARG A 1 100 ? -1.867 -10.868 -3.180 1.00 92.25 100 ARG A O 1
ATOM 786 N N . GLU A 1 101 ? -3.384 -9.216 -3.143 1.00 93.44 101 GLU A N 1
ATOM 787 C CA . GLU A 1 101 ? -3.487 -9.054 -4.599 1.00 93.44 101 GLU A CA 1
ATOM 788 C C . GLU A 1 101 ? -2.129 -8.732 -5.252 1.00 93.44 101 GLU A C 1
ATOM 790 O O . GLU A 1 101 ? -1.814 -9.212 -6.341 1.00 93.44 101 GLU A O 1
ATOM 795 N N . ILE A 1 102 ? -1.269 -7.960 -4.573 1.00 93.50 102 ILE A N 1
ATOM 796 C CA . ILE A 1 102 ? 0.106 -7.712 -5.034 1.00 93.50 102 ILE A CA 1
ATOM 797 C C . ILE A 1 102 ? 0.929 -9.003 -5.032 1.00 93.50 102 ILE A C 1
ATOM 799 O O . ILE A 1 102 ? 1.663 -9.244 -5.991 1.00 93.50 102 ILE A O 1
ATOM 803 N N . VAL A 1 103 ? 0.834 -9.819 -3.977 1.00 92.44 103 VAL A N 1
ATOM 804 C CA . VAL A 1 103 ? 1.531 -11.114 -3.912 1.00 92.44 103 VAL A CA 1
ATOM 805 C C . VAL A 1 103 ? 1.045 -12.039 -5.027 1.00 92.44 103 VAL A C 1
ATOM 807 O O . VAL A 1 103 ? 1.872 -12.623 -5.727 1.00 92.44 103 VAL A O 1
ATOM 810 N N . ASP A 1 104 ? -0.267 -12.110 -5.253 1.00 92.44 104 ASP A N 1
ATOM 811 C CA . ASP A 1 104 ? -0.871 -12.934 -6.307 1.00 92.44 104 ASP A CA 1
ATOM 812 C C . ASP A 1 104 ? -0.471 -12.458 -7.715 1.00 92.44 104 ASP A C 1
ATOM 814 O O . ASP A 1 104 ? -0.293 -13.261 -8.633 1.00 92.44 104 ASP A O 1
ATOM 818 N N . ALA A 1 105 ? -0.233 -11.155 -7.884 1.00 90.38 105 ALA A N 1
ATOM 819 C CA . ALA A 1 105 ? 0.327 -10.572 -9.101 1.00 90.38 105 ALA A CA 1
ATOM 820 C C . ALA A 1 105 ? 1.851 -10.783 -9.263 1.00 90.38 105 ALA A C 1
ATOM 822 O O . ALA A 1 105 ? 2.409 -10.378 -10.286 1.00 90.38 105 ALA A O 1
ATOM 823 N N . GLY A 1 106 ? 2.523 -11.411 -8.290 1.00 87.44 106 GLY A N 1
ATOM 824 C CA . GLY A 1 106 ? 3.962 -11.706 -8.297 1.00 87.44 106 GLY A CA 1
ATOM 825 C C . GLY A 1 106 ? 4.856 -10.628 -7.668 1.00 87.44 106 GLY A C 1
ATOM 826 O O . GLY A 1 106 ? 6.080 -10.695 -7.797 1.00 87.44 106 GLY A O 1
ATOM 827 N N . GLY A 1 107 ? 4.271 -9.630 -7.005 1.00 86.88 107 GLY A N 1
ATOM 828 C CA . GLY A 1 107 ? 4.987 -8.584 -6.279 1.00 86.88 107 GLY A CA 1
ATOM 829 C C . GLY A 1 107 ? 5.478 -9.034 -4.899 1.00 86.88 107 GLY A C 1
ATOM 830 O O . GLY A 1 107 ? 5.039 -10.037 -4.336 1.00 86.88 107 GLY A O 1
ATOM 831 N N . SER A 1 108 ? 6.404 -8.269 -4.318 1.00 90.94 108 SER A N 1
ATOM 832 C CA . SER A 1 108 ? 6.923 -8.528 -2.969 1.00 90.94 108 SER A CA 1
ATOM 833 C C . SER A 1 108 ? 6.214 -7.649 -1.943 1.00 90.94 108 SER A C 1
ATOM 835 O O . SER A 1 108 ? 6.288 -6.423 -2.032 1.00 90.94 108 SER A O 1
ATOM 837 N N . VAL A 1 109 ? 5.557 -8.253 -0.951 1.00 93.44 109 VAL A N 1
ATOM 838 C CA . VAL A 1 109 ? 4.877 -7.520 0.128 1.00 93.44 109 VAL A CA 1
ATOM 839 C C . VAL A 1 109 ? 5.442 -7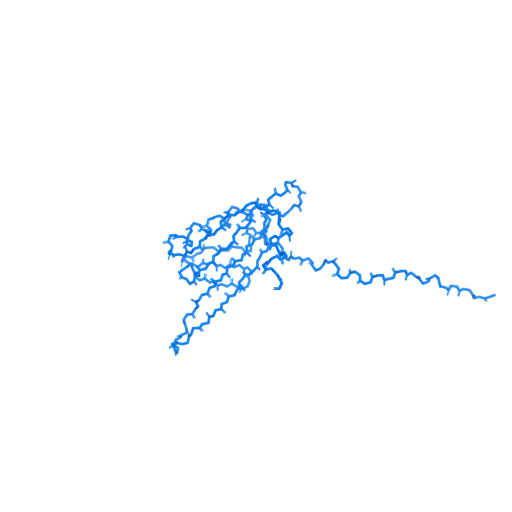.909 1.482 1.00 93.44 109 VAL A C 1
ATOM 841 O O . VAL A 1 109 ? 5.577 -9.089 1.802 1.00 93.44 109 VAL A O 1
ATOM 844 N N . LYS A 1 110 ? 5.729 -6.903 2.308 1.00 93.56 110 LYS A N 1
ATOM 845 C CA . LYS A 1 110 ? 6.044 -7.078 3.723 1.00 93.56 110 LYS A CA 1
ATOM 846 C C . LYS A 1 110 ? 4.960 -6.426 4.572 1.00 93.56 110 LYS A C 1
ATOM 848 O O . LYS A 1 110 ? 4.853 -5.203 4.592 1.00 93.56 110 LYS A O 1
ATOM 853 N N . ILE A 1 111 ? 4.205 -7.247 5.296 1.00 89.50 111 ILE A N 1
ATOM 854 C CA . ILE A 1 111 ? 3.228 -6.786 6.287 1.00 89.50 111 ILE A CA 1
ATOM 855 C C . ILE A 1 111 ? 3.887 -6.826 7.671 1.00 89.50 111 ILE A C 1
ATOM 857 O O . ILE A 1 111 ? 4.470 -7.843 8.052 1.00 89.50 111 ILE A O 1
ATOM 861 N N . THR A 1 112 ? 3.839 -5.719 8.409 1.00 88.44 112 THR A N 1
ATOM 862 C CA . THR A 1 112 ? 4.385 -5.598 9.769 1.00 88.44 112 THR A CA 1
ATOM 863 C C . THR A 1 112 ? 3.402 -4.912 10.709 1.00 88.44 112 THR A C 1
ATOM 865 O O . THR A 1 112 ? 2.468 -4.256 10.266 1.00 88.44 112 THR A O 1
ATOM 868 N N . SER A 1 113 ? 3.664 -5.015 12.009 1.00 83.81 113 SER A N 1
ATOM 869 C CA . SER A 1 113 ? 2.982 -4.246 13.055 1.00 83.81 113 SER A CA 1
ATOM 870 C C . SER A 1 113 ? 4.040 -3.697 14.011 1.00 83.81 113 SER A C 1
ATOM 872 O O . SER A 1 113 ? 4.220 -4.190 15.121 1.00 83.81 113 SER A O 1
ATOM 874 N N . ILE A 1 114 ? 4.844 -2.755 13.515 1.00 84.06 114 ILE A N 1
ATOM 875 C CA . ILE A 1 114 ? 5.848 -2.029 14.305 1.00 84.06 114 ILE A CA 1
ATOM 876 C C . ILE A 1 114 ? 5.354 -0.613 14.567 1.00 84.06 114 ILE A C 1
ATOM 878 O O . ILE A 1 114 ? 4.566 -0.103 13.785 1.00 84.06 114 ILE A O 1
ATOM 882 N N . ASN A 1 115 ? 5.900 0.063 15.577 1.00 85.19 115 ASN A N 1
ATOM 883 C CA . ASN A 1 115 ? 5.539 1.450 15.870 1.00 85.19 115 ASN A CA 1
ATOM 884 C C . ASN A 1 115 ? 5.478 2.337 14.602 1.00 85.19 115 ASN A C 1
ATOM 886 O O . ASN A 1 115 ? 6.483 2.518 13.903 1.00 85.19 115 ASN A O 1
ATOM 890 N N . ASP A 1 116 ? 4.309 2.908 14.325 1.00 82.69 116 ASP A N 1
ATOM 891 C CA . ASP A 1 116 ? 4.006 3.599 13.074 1.00 82.69 116 ASP A CA 1
ATOM 892 C C . ASP A 1 116 ? 4.840 4.868 12.890 1.00 82.69 116 ASP A C 1
ATOM 894 O O . ASP A 1 116 ? 5.275 5.191 11.784 1.00 82.69 116 ASP A O 1
ATOM 898 N N . MET A 1 117 ? 5.161 5.569 13.982 1.00 82.00 117 MET A N 1
ATOM 899 C CA . MET A 1 117 ? 6.085 6.700 13.914 1.00 82.00 117 MET A CA 1
ATOM 900 C C . MET A 1 117 ? 7.480 6.264 13.460 1.00 82.00 117 MET A C 1
ATOM 902 O O . MET A 1 117 ? 8.126 6.989 12.700 1.00 82.00 117 MET A O 1
ATOM 906 N N . ALA A 1 118 ? 7.967 5.105 13.911 1.00 83.50 118 ALA A N 1
ATOM 907 C CA . ALA A 1 118 ? 9.245 4.566 13.457 1.00 83.50 118 ALA A CA 1
ATOM 908 C C . ALA A 1 118 ? 9.186 4.181 11.971 1.00 83.50 118 ALA A C 1
ATOM 910 O O . ALA A 1 118 ? 10.099 4.529 11.218 1.00 83.50 118 ALA A O 1
ATOM 911 N N . PHE A 1 119 ? 8.091 3.552 11.532 1.00 86.69 119 PHE A N 1
ATOM 912 C CA . PHE A 1 119 ? 7.857 3.235 10.123 1.00 86.69 119 PHE A CA 1
ATOM 913 C C . PHE A 1 119 ? 7.842 4.500 9.250 1.00 86.69 119 PHE A C 1
ATOM 915 O O . PHE A 1 119 ? 8.633 4.623 8.310 1.00 86.69 119 PHE A O 1
ATOM 922 N N . ARG A 1 120 ? 7.025 5.500 9.599 1.00 85.12 120 ARG A N 1
ATOM 923 C CA . ARG A 1 120 ? 6.965 6.784 8.884 1.00 85.12 120 ARG A CA 1
ATOM 924 C C . ARG A 1 120 ? 8.315 7.492 8.876 1.00 85.12 120 ARG A C 1
ATOM 926 O O . ARG A 1 120 ? 8.746 7.970 7.833 1.00 85.12 120 ARG A O 1
ATOM 933 N N . ARG A 1 121 ? 9.059 7.503 9.986 1.00 84.75 121 ARG A N 1
ATOM 934 C CA . ARG A 1 121 ? 10.419 8.080 10.017 1.00 84.75 121 ARG A CA 1
ATOM 935 C C . ARG A 1 121 ? 11.396 7.388 9.069 1.00 84.75 121 ARG A C 1
ATOM 937 O O . ARG A 1 121 ? 12.322 8.055 8.606 1.00 84.75 121 ARG A O 1
ATOM 944 N N . ALA A 1 122 ? 11.229 6.090 8.827 1.00 83.88 122 ALA A N 1
ATOM 945 C CA . ALA A 1 122 ? 12.082 5.321 7.927 1.00 83.88 122 ALA A CA 1
ATOM 946 C C . ALA A 1 122 ? 11.703 5.521 6.451 1.00 83.88 122 ALA A C 1
ATOM 948 O O . ALA A 1 122 ? 12.586 5.602 5.601 1.00 83.88 122 ALA A O 1
ATOM 949 N N . PHE A 1 123 ? 10.406 5.630 6.149 1.00 82.81 123 PHE A N 1
ATOM 950 C CA . PHE A 1 123 ? 9.904 5.557 4.775 1.00 82.81 123 PHE A CA 1
ATOM 951 C C . PHE A 1 123 ? 9.334 6.873 4.220 1.00 82.81 123 PHE A C 1
ATOM 953 O O . PHE A 1 123 ? 9.300 7.042 3.004 1.00 82.81 123 PHE A O 1
ATOM 960 N N . PHE A 1 124 ? 8.914 7.826 5.060 1.00 81.38 124 PHE A N 1
ATOM 961 C CA . PHE A 1 124 ? 8.202 9.056 4.660 1.00 81.38 124 PHE A CA 1
ATOM 962 C C . PHE A 1 124 ? 9.091 10.307 4.605 1.00 81.38 124 PHE A C 1
ATOM 964 O O . PHE A 1 124 ? 8.581 11.387 4.324 1.00 81.38 124 PHE A O 1
ATOM 971 N N . ARG A 1 125 ? 10.406 10.162 4.814 1.00 72.00 125 ARG A N 1
ATOM 972 C CA . ARG A 1 125 ? 11.381 11.237 4.563 1.00 72.00 125 ARG A CA 1
ATOM 973 C C . ARG A 1 125 ? 11.388 11.692 3.106 1.00 72.00 125 ARG A C 1
ATOM 975 O O . ARG A 1 125 ? 11.054 10.860 2.221 1.00 72.00 125 ARG A O 1
#